Protein AF-A0A2E6HCN8-F1 (afdb_monomer)

Solvent-accessible surface area (backbone atoms only — not comparable to full-atom values): 7505 Å² total; per-residue (Å²): 112,71,67,58,52,53,51,49,56,50,68,77,36,74,89,70,66,50,71,72,53,51,47,52,52,40,51,53,49,19,54,51,25,47,76,70,69,40,49,71,64,15,49,54,38,34,52,53,40,41,73,78,36,82,77,46,38,67,46,34,39,54,49,13,53,51,28,49,75,67,70,37,51,70,60,12,52,53,27,24,56,56,13,40,74,34,84,96,31,18,52,60,25,25,44,52,46,16,51,58,26,47,79,66,74,34,36,84,68,13,51,60,31,38,50,51,24,35,72,75,55,74,44,72,71,55,52,54,48,45,56,52,49,53,52,54,43,52,68,70,73,109

Foldseek 3Di:
DQVVVLVVVCVVQVPPDDPVNVLVSLQSVLVVCVVVVVNVSSLVSLVVSCVVPVQPLVSLQVQLVSCLVVVVPVSNLVSLVSSLPRVVRNLVSLQSVLVSCVVVLNLVSNLVSLVVSCVVPNDPVSVVVSVVSVVSVVVVVD

Mean predicted aligned error: 5.8 Å

pLDDT: mean 90.79, std 11.92, range [49.31, 98.75]

Secondary structure (DSSP, 8-state):
-HHHHHHHHHHHTTTT--HHHHHHHHHHHHHHHHHTT-HHHHHHHHHHHHHH-TT-HHHHHHHHHHHHHTT-HHHHHHHHHHHHTSTTTHHHHHHHHHHHHHTTT-HHHHHHHHHHHHHHS--HHHHHHHHHHHHHHHHHH-

Structure (mmCIF, N/CA/C/O backbone):
data_AF-A0A2E6HCN8-F1
#
_entry.id   AF-A0A2E6HCN8-F1
#
loop_
_atom_site.group_PDB
_atom_site.id
_atom_site.type_symbol
_atom_site.label_atom_id
_atom_site.label_alt_id
_atom_site.label_comp_id
_atom_site.label_asym_id
_atom_site.label_entity_id
_atom_site.label_seq_id
_atom_site.pdbx_PDB_ins_code
_atom_site.Cartn_x
_atom_site.Cartn_y
_atom_site.Cartn_z
_atom_site.occupancy
_atom_site.B_iso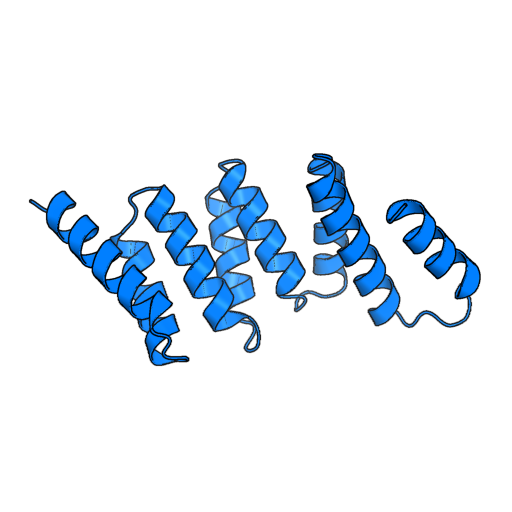_or_equiv
_atom_site.auth_seq_id
_atom_site.auth_comp_id
_atom_site.auth_asym_id
_atom_site.auth_atom_id
_atom_site.pdbx_PDB_model_num
ATOM 1 N N . TYR A 1 1 ? 20.544 -16.290 -10.112 1.00 49.31 1 TYR A N 1
ATOM 2 C CA . TYR A 1 1 ? 19.868 -16.929 -11.260 1.00 49.31 1 TYR A CA 1
ATOM 3 C C . TYR A 1 1 ? 18.815 -16.018 -11.901 1.00 49.31 1 TYR A C 1
ATOM 5 O O . TYR A 1 1 ? 18.936 -15.729 -13.080 1.00 49.31 1 TYR A O 1
ATOM 13 N N . ALA A 1 2 ? 17.850 -15.468 -11.146 1.00 60.59 2 ALA A N 1
ATOM 14 C CA . ALA A 1 2 ? 16.818 -14.572 -11.697 1.00 60.59 2 ALA A CA 1
ATOM 15 C C . ALA A 1 2 ? 17.355 -13.279 -12.359 1.00 60.59 2 ALA A C 1
ATOM 17 O O . ALA A 1 2 ? 16.838 -12.876 -13.395 1.00 60.59 2 ALA A O 1
ATOM 18 N N . SER A 1 3 ? 18.420 -12.662 -11.821 1.00 63.75 3 SER A N 1
ATOM 19 C CA . SER A 1 3 ? 19.043 -11.465 -12.426 1.00 63.75 3 SER A CA 1
ATOM 20 C C . SER A 1 3 ? 19.613 -11.748 -13.821 1.00 63.75 3 SER A C 1
ATOM 22 O O . SER A 1 3 ? 19.330 -11.013 -14.757 1.00 63.75 3 SER A O 1
ATOM 24 N N . ALA A 1 4 ? 20.330 -12.865 -13.972 1.00 61.34 4 ALA A N 1
ATOM 25 C CA . ALA A 1 4 ? 20.922 -13.277 -15.243 1.00 61.34 4 ALA A CA 1
ATOM 26 C C . ALA A 1 4 ? 19.853 -13.599 -16.302 1.00 61.34 4 ALA A C 1
ATOM 28 O O . ALA A 1 4 ? 20.035 -13.307 -17.480 1.00 61.34 4 ALA A O 1
ATOM 29 N N . LEU A 1 5 ? 18.706 -14.150 -15.889 1.00 62.34 5 LEU A N 1
ATOM 30 C CA . LEU A 1 5 ? 17.582 -14.401 -16.793 1.00 62.34 5 LEU A CA 1
ATOM 31 C C . LEU A 1 5 ? 16.955 -13.091 -17.297 1.00 62.34 5 LEU A C 1
ATOM 33 O O . LEU A 1 5 ? 16.626 -12.990 -18.475 1.00 62.34 5 LEU A O 1
ATOM 37 N N . LEU A 1 6 ? 16.826 -12.079 -16.433 1.00 65.94 6 LEU A N 1
ATOM 38 C CA . LEU A 1 6 ? 16.317 -10.759 -16.825 1.00 65.94 6 LEU A CA 1
ATOM 39 C C . LEU A 1 6 ? 17.270 -10.034 -17.781 1.00 65.94 6 LEU A C 1
ATOM 41 O O . LEU A 1 6 ? 16.813 -9.454 -18.765 1.00 65.94 6 LEU A O 1
ATOM 45 N N . GLU A 1 7 ? 18.579 -10.114 -17.541 1.00 67.38 7 GLU A N 1
ATOM 46 C CA . GLU A 1 7 ? 19.592 -9.600 -18.472 1.00 67.38 7 GLU A CA 1
ATOM 47 C C . GLU A 1 7 ? 19.524 -10.319 -19.819 1.00 67.38 7 GLU A C 1
ATOM 49 O O . GLU A 1 7 ? 19.479 -9.678 -20.865 1.00 67.38 7 GLU A O 1
ATOM 54 N N . THR A 1 8 ? 19.399 -11.645 -19.800 1.00 60.97 8 THR A N 1
ATOM 55 C CA . THR A 1 8 ? 19.283 -12.455 -21.019 1.00 60.97 8 THR A CA 1
ATOM 56 C C . THR A 1 8 ? 18.022 -12.095 -21.815 1.00 60.97 8 THR A C 1
ATOM 58 O O . THR A 1 8 ? 18.077 -11.949 -23.033 1.00 60.97 8 THR A O 1
ATOM 61 N N . ILE A 1 9 ? 16.886 -11.875 -21.143 1.00 68.88 9 ILE A N 1
ATOM 62 C CA . ILE A 1 9 ? 15.637 -11.430 -21.783 1.00 68.88 9 ILE A CA 1
ATOM 63 C C . ILE A 1 9 ? 15.812 -10.058 -22.447 1.00 68.88 9 ILE A C 1
ATOM 65 O O . ILE A 1 9 ? 15.312 -9.854 -23.556 1.00 68.88 9 ILE A O 1
ATOM 69 N N . ARG A 1 10 ? 16.526 -9.127 -21.803 1.00 67.06 10 ARG A N 1
ATOM 70 C CA . ARG A 1 10 ? 16.827 -7.810 -22.382 1.00 67.06 10 ARG A CA 1
ATOM 71 C C . ARG A 1 10 ? 17.719 -7.910 -23.606 1.00 67.06 10 ARG A C 1
ATOM 73 O O . ARG A 1 10 ? 17.410 -7.280 -24.613 1.00 67.06 10 ARG A O 1
ATOM 80 N N . GLU A 1 11 ? 18.789 -8.693 -23.526 1.00 64.81 11 GLU A N 1
ATOM 81 C CA . GLU A 1 11 ? 19.761 -8.835 -24.613 1.00 64.81 11 GLU A CA 1
ATOM 82 C C . GLU A 1 11 ? 19.153 -9.513 -25.848 1.00 64.81 11 GLU A C 1
ATOM 84 O O . GLU A 1 11 ? 19.347 -9.033 -26.963 1.00 64.81 11 GLU A O 1
ATOM 89 N N . ILE A 1 12 ? 18.339 -10.559 -25.670 1.00 63.47 12 ILE A N 1
ATOM 90 C CA . ILE A 1 12 ? 17.767 -11.330 -26.789 1.00 63.47 12 ILE A CA 1
ATOM 91 C C . ILE A 1 12 ? 16.709 -10.536 -27.580 1.00 63.47 12 ILE A C 1
ATOM 93 O O . ILE A 1 12 ? 16.510 -10.796 -28.764 1.00 63.47 12 ILE A O 1
ATOM 97 N N . ARG A 1 13 ? 16.025 -9.560 -26.967 1.00 65.06 13 ARG A N 1
ATOM 98 C CA . ARG A 1 13 ? 14.862 -8.873 -27.575 1.00 65.06 13 ARG A CA 1
ATOM 99 C C . ARG A 1 13 ? 15.027 -7.359 -27.753 1.00 65.06 13 ARG A C 1
ATOM 101 O O . ARG A 1 13 ? 14.028 -6.656 -27.919 1.00 65.06 13 ARG A O 1
ATOM 108 N N . LYS A 1 14 ? 16.262 -6.840 -27.769 1.00 57.97 14 LYS A N 1
ATOM 109 C CA . LYS A 1 14 ? 16.577 -5.401 -27.940 1.00 57.97 14 LYS A CA 1
ATOM 110 C C . LYS A 1 14 ? 15.864 -4.714 -29.126 1.00 57.97 14 LYS A C 1
ATOM 112 O O . LYS A 1 14 ? 15.674 -3.504 -29.068 1.00 57.97 14 LYS A O 1
ATOM 117 N N . GLY A 1 15 ? 15.430 -5.458 -30.152 1.00 56.75 15 GLY A N 1
ATOM 118 C CA . GLY A 1 15 ? 14.685 -4.944 -31.314 1.00 56.75 15 GLY A CA 1
ATOM 119 C C . GLY A 1 15 ? 13.150 -5.073 -31.281 1.00 56.75 15 GLY A C 1
ATOM 120 O O . GLY A 1 15 ? 12.496 -4.499 -32.144 1.00 56.75 15 GLY A O 1
ATOM 121 N N . GLU A 1 16 ? 12.556 -5.786 -30.313 1.00 59.66 16 GLU A N 1
ATOM 122 C CA . GLU A 1 16 ? 11.112 -6.131 -30.310 1.00 59.66 16 GLU A CA 1
ATOM 123 C C . GLU A 1 16 ? 10.353 -5.694 -29.043 1.00 59.66 16 GLU A C 1
ATOM 125 O O . GLU A 1 16 ? 9.134 -5.855 -28.947 1.00 59.66 16 GLU A O 1
ATOM 130 N N . PHE A 1 17 ? 11.050 -5.143 -28.047 1.00 62.50 17 PHE A N 1
ATOM 131 C CA . PHE A 1 17 ? 10.434 -4.733 -26.785 1.00 62.50 17 PHE A CA 1
ATOM 132 C C . PHE A 1 17 ? 9.541 -3.496 -26.972 1.00 62.50 17 PHE A C 1
ATOM 134 O O . PHE A 1 17 ? 10.028 -2.365 -27.063 1.00 62.50 17 PHE A O 1
ATOM 141 N N . LYS A 1 18 ? 8.216 -3.694 -26.959 1.00 74.06 18 LYS A N 1
ATOM 142 C CA . LYS A 1 18 ? 7.252 -2.593 -26.797 1.00 74.06 18 LYS A CA 1
ATOM 143 C C . LYS A 1 18 ? 7.486 -1.923 -25.440 1.00 74.06 18 LYS A C 1
ATOM 145 O O . LYS A 1 18 ? 7.897 -2.585 -24.490 1.00 74.06 18 LYS A O 1
ATOM 150 N N . GLU A 1 19 ? 7.171 -0.634 -25.312 1.00 76.38 19 GLU A N 1
ATOM 151 C CA . GLU A 1 19 ? 7.351 0.105 -24.045 1.00 76.38 19 GLU A CA 1
ATOM 152 C C . GLU A 1 19 ? 6.703 -0.606 -22.845 1.00 76.38 19 GLU A C 1
ATOM 154 O O . GLU A 1 19 ? 7.329 -0.764 -21.801 1.00 76.38 19 GLU A O 1
ATOM 159 N N . LYS A 1 20 ? 5.507 -1.182 -23.027 1.00 73.62 20 LYS A N 1
ATOM 160 C CA . LYS A 1 20 ? 4.840 -1.998 -21.995 1.00 73.62 20 LYS A CA 1
ATOM 161 C C . LYS A 1 20 ? 5.667 -3.196 -21.527 1.00 73.62 20 LYS A C 1
ATOM 163 O O . LYS A 1 20 ? 5.592 -3.579 -20.364 1.00 73.62 20 LYS A O 1
ATOM 168 N N . ASP A 1 21 ? 6.435 -3.813 -22.414 1.00 78.81 21 ASP A N 1
ATOM 169 C CA . ASP A 1 21 ?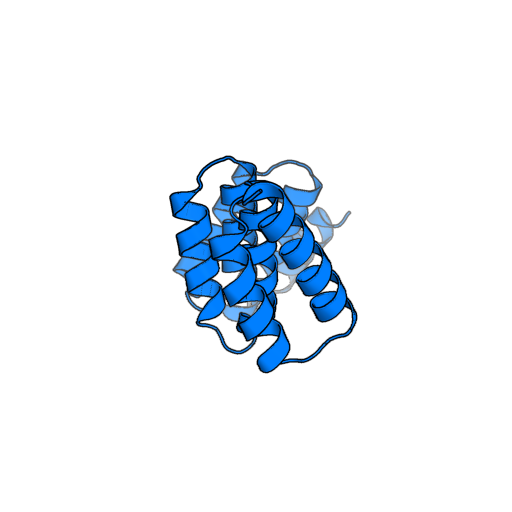 7.272 -4.948 -22.052 1.00 78.81 21 ASP A CA 1
ATOM 170 C C . ASP A 1 21 ? 8.532 -4.470 -21.308 1.00 78.81 21 ASP A C 1
ATOM 172 O O . ASP A 1 21 ? 8.954 -5.123 -20.354 1.00 78.81 21 ASP A O 1
ATOM 176 N N . LYS A 1 22 ? 9.076 -3.288 -21.641 1.00 82.31 22 LYS A N 1
ATOM 177 C CA . LYS A 1 22 ? 10.198 -2.686 -20.896 1.00 82.31 22 LYS A CA 1
ATOM 178 C C . LYS A 1 22 ? 9.804 -2.384 -19.449 1.00 82.31 22 LYS A C 1
ATOM 180 O O . LYS A 1 22 ? 10.558 -2.716 -18.535 1.00 82.31 22 LYS A O 1
ATOM 185 N N . LEU A 1 23 ? 8.600 -1.845 -19.239 1.00 85.62 23 LEU A N 1
ATOM 186 C CA . LEU A 1 23 ? 8.050 -1.589 -17.903 1.00 85.62 23 LEU A CA 1
ATOM 187 C C . LEU A 1 23 ? 7.883 -2.874 -17.083 1.00 85.62 23 LEU A C 1
ATOM 189 O O . LEU A 1 23 ? 8.260 -2.908 -15.915 1.00 85.62 23 LEU A O 1
ATOM 193 N N . LYS A 1 24 ? 7.419 -3.973 -17.693 1.00 83.44 24 LYS A N 1
ATOM 194 C CA . LYS A 1 24 ? 7.344 -5.276 -17.003 1.00 83.44 24 LYS A CA 1
ATOM 195 C C . LYS A 1 24 ? 8.715 -5.777 -16.558 1.00 83.44 24 LYS A C 1
ATOM 197 O O . LYS A 1 24 ? 8.836 -6.334 -15.471 1.00 83.44 24 LYS A O 1
ATOM 202 N N . VAL A 1 25 ? 9.754 -5.596 -17.377 1.00 86.38 25 VAL A N 1
ATOM 203 C CA . VAL A 1 25 ? 11.118 -5.976 -16.979 1.00 86.38 25 VAL A CA 1
ATOM 204 C C . VAL A 1 25 ? 11.587 -5.119 -15.805 1.00 86.38 25 VAL A C 1
ATOM 206 O O . VAL A 1 25 ? 12.090 -5.677 -14.834 1.00 86.38 25 VAL A O 1
ATOM 209 N N . LEU A 1 26 ? 11.371 -3.799 -15.850 1.00 87.50 26 LEU A N 1
ATOM 210 C CA . LEU A 1 26 ? 11.676 -2.903 -14.724 1.00 87.50 26 LEU A CA 1
ATOM 211 C C . LEU A 1 26 ? 10.942 -3.332 -13.443 1.00 87.50 26 LEU A C 1
ATOM 213 O O . LEU A 1 26 ? 11.526 -3.337 -12.361 1.00 87.50 26 LEU A O 1
ATOM 217 N N . GLN A 1 27 ? 9.690 -3.772 -13.560 1.00 86.88 27 GLN A N 1
ATOM 218 C CA . GLN A 1 27 ? 8.902 -4.242 -12.422 1.00 86.88 27 GLN A CA 1
ATOM 219 C C . GLN A 1 27 ? 9.463 -5.537 -11.819 1.00 86.88 27 GLN A C 1
ATOM 221 O O . GLN A 1 27 ? 9.527 -5.690 -10.596 1.00 86.88 27 GLN A O 1
ATOM 226 N N . LEU A 1 28 ? 9.895 -6.477 -12.663 1.00 87.38 28 LEU A N 1
ATOM 227 C CA . LEU A 1 28 ? 10.544 -7.710 -12.210 1.00 87.38 28 LEU A CA 1
ATOM 228 C C . LEU A 1 28 ? 11.880 -7.425 -11.521 1.00 87.38 28 LEU A C 1
ATOM 230 O O . LEU A 1 28 ? 12.191 -8.055 -10.510 1.00 87.38 28 LEU A O 1
ATOM 234 N N . GLU A 1 29 ? 12.649 -6.463 -12.023 1.00 89.25 29 GLU A N 1
ATOM 235 C CA . GLU A 1 29 ? 13.872 -6.023 -11.357 1.00 89.25 29 GLU A CA 1
ATOM 236 C C . GLU A 1 29 ? 13.602 -5.393 -10.000 1.00 89.25 29 GLU A C 1
ATOM 238 O O . GLU A 1 29 ? 14.274 -5.753 -9.039 1.00 89.25 29 GLU A O 1
ATOM 243 N N . ALA A 1 30 ? 12.616 -4.500 -9.895 1.00 90.00 30 ALA A N 1
ATOM 244 C CA . ALA A 1 30 ? 12.259 -3.885 -8.623 1.00 90.00 30 ALA A CA 1
ATOM 245 C C . ALA A 1 30 ? 11.915 -4.944 -7.565 1.00 90.00 30 ALA A C 1
ATOM 247 O O . ALA A 1 30 ? 12.423 -4.910 -6.445 1.00 90.00 30 ALA A O 1
ATOM 248 N N . ARG A 1 31 ? 11.115 -5.949 -7.939 1.00 87.31 31 ARG A N 1
ATOM 249 C CA . ARG A 1 31 ? 10.779 -7.081 -7.059 1.00 87.31 31 ARG A CA 1
ATOM 250 C C . ARG A 1 31 ? 12.008 -7.893 -6.659 1.00 87.31 31 ARG A C 1
ATOM 252 O O . ARG A 1 31 ? 12.118 -8.314 -5.510 1.00 87.31 31 ARG A O 1
ATOM 259 N N . LEU A 1 32 ? 12.934 -8.107 -7.588 1.00 91.00 32 LEU A N 1
ATOM 260 C CA . LEU A 1 32 ? 14.176 -8.820 -7.312 1.00 91.00 32 LEU A CA 1
ATOM 261 C C . LEU A 1 32 ? 15.092 -8.036 -6.368 1.00 91.00 32 LEU A C 1
ATOM 263 O O . LEU A 1 32 ? 15.698 -8.634 -5.485 1.00 91.00 32 LEU A O 1
ATOM 267 N N . LEU A 1 33 ? 15.179 -6.718 -6.541 1.00 91.06 33 LEU A N 1
ATOM 268 C CA . LEU A 1 33 ? 15.935 -5.827 -5.664 1.00 91.06 33 LEU A CA 1
ATOM 269 C C . LEU A 1 33 ? 15.343 -5.838 -4.250 1.00 91.06 33 LEU A C 1
ATOM 271 O O . LEU A 1 33 ? 16.087 -6.036 -3.293 1.00 91.06 33 LEU A O 1
ATOM 275 N N . PHE A 1 34 ? 14.013 -5.781 -4.107 1.00 89.62 34 PHE A N 1
ATOM 276 C CA . PHE A 1 34 ? 13.365 -5.978 -2.805 1.00 89.62 34 PHE A CA 1
ATOM 277 C C . PHE A 1 34 ? 13.695 -7.336 -2.181 1.00 89.62 34 PHE A C 1
ATOM 279 O O . PHE A 1 34 ? 14.039 -7.395 -1.005 1.00 89.62 34 PHE A O 1
ATOM 286 N N . ALA A 1 35 ? 13.654 -8.421 -2.959 1.00 89.62 35 ALA A N 1
ATOM 287 C CA . ALA A 1 35 ? 13.992 -9.757 -2.463 1.00 89.62 35 ALA A CA 1
ATOM 288 C C . ALA A 1 35 ? 15.458 -9.885 -2.004 1.00 89.62 35 ALA A C 1
ATOM 290 O O . ALA A 1 35 ? 15.774 -10.757 -1.198 1.00 89.62 35 ALA A O 1
ATOM 291 N N . LYS A 1 36 ? 16.350 -9.022 -2.504 1.00 91.69 36 LYS A N 1
ATOM 292 C CA . LYS A 1 36 ? 17.759 -8.935 -2.094 1.00 91.69 36 LYS A CA 1
ATOM 293 C C . LYS A 1 36 ? 18.011 -7.947 -0.948 1.00 91.69 36 LYS A C 1
ATOM 295 O O . LYS A 1 36 ? 19.146 -7.842 -0.498 1.00 91.69 36 LYS A O 1
ATOM 300 N N . GLY A 1 37 ? 16.992 -7.217 -0.491 1.00 91.31 37 GLY A N 1
ATOM 301 C CA . GLY A 1 37 ? 17.144 -6.132 0.485 1.00 91.31 37 GLY A CA 1
ATOM 302 C C . GLY A 1 37 ? 17.708 -4.831 -0.104 1.00 91.31 37 GLY A C 1
ATOM 303 O O . GLY A 1 37 ? 17.989 -3.891 0.633 1.00 91.31 37 GLY A O 1
ATOM 304 N N . GLU A 1 38 ? 17.846 -4.737 -1.428 1.00 94.56 38 GLU A N 1
ATOM 305 C CA . GLU A 1 38 ? 18.326 -3.547 -2.141 1.00 94.56 38 GLU A CA 1
ATOM 306 C C . GLU A 1 38 ? 17.176 -2.543 -2.358 1.00 94.56 38 GLU A C 1
ATOM 308 O O . GLU A 1 38 ? 16.812 -2.198 -3.486 1.00 94.56 38 GLU A O 1
ATOM 313 N N . GLU A 1 39 ? 16.559 -2.083 -1.265 1.00 92.06 39 GLU A N 1
ATOM 314 C CA . GLU A 1 39 ? 15.304 -1.318 -1.319 1.00 92.06 39 GLU A CA 1
ATOM 315 C C . GLU A 1 39 ? 15.428 0.012 -2.077 1.00 92.06 39 GLU A C 1
ATOM 317 O O . GLU A 1 39 ? 14.516 0.386 -2.809 1.00 92.06 39 GLU A O 1
ATOM 322 N N . VAL A 1 40 ? 16.561 0.713 -1.959 1.00 93.06 40 VAL A N 1
ATOM 323 C CA . VAL A 1 40 ? 16.789 1.993 -2.657 1.00 93.06 40 VAL A CA 1
ATOM 324 C C . VAL A 1 40 ? 16.738 1.804 -4.174 1.00 93.06 40 VAL A C 1
ATOM 326 O O . VAL A 1 40 ? 16.068 2.562 -4.877 1.00 93.06 40 VAL A O 1
ATOM 329 N N . GLY A 1 41 ? 17.403 0.759 -4.677 1.00 93.56 41 GLY A N 1
ATOM 330 C CA . GLY A 1 41 ? 17.378 0.419 -6.096 1.00 93.56 41 GLY A CA 1
ATOM 331 C C . GLY A 1 41 ? 15.980 0.005 -6.547 1.00 93.56 41 GLY A C 1
ATOM 332 O O . GLY A 1 41 ? 15.523 0.442 -7.601 1.00 93.56 41 GLY A O 1
ATOM 333 N N . ALA A 1 42 ? 15.279 -0.795 -5.738 1.00 94.25 42 ALA A N 1
ATOM 334 C CA . ALA A 1 42 ? 13.917 -1.227 -6.038 1.00 94.25 42 ALA A CA 1
ATOM 335 C C . ALA A 1 42 ? 12.967 -0.036 -6.208 1.00 94.25 42 ALA A C 1
ATOM 337 O O . ALA A 1 42 ? 12.247 0.054 -7.202 1.00 94.25 42 ALA A O 1
ATOM 338 N N . VAL A 1 43 ? 13.007 0.902 -5.263 1.00 95.94 43 VAL A N 1
ATOM 339 C CA . VAL A 1 43 ? 12.149 2.090 -5.247 1.00 95.94 43 VAL A CA 1
ATOM 340 C C . VAL A 1 43 ? 12.442 2.996 -6.429 1.00 95.94 43 VAL A C 1
ATOM 342 O O . VAL A 1 43 ? 11.501 3.421 -7.087 1.00 95.94 43 VAL A O 1
ATOM 345 N N . SER A 1 44 ? 13.717 3.210 -6.764 1.00 95.94 44 SER A N 1
ATOM 346 C CA . SER A 1 44 ? 14.093 3.992 -7.946 1.00 95.94 44 SER A CA 1
ATOM 347 C C . SER A 1 44 ? 13.498 3.411 -9.237 1.00 95.94 44 SER A C 1
ATOM 349 O O . SER A 1 44 ? 12.966 4.160 -10.054 1.00 95.94 44 SER A O 1
ATOM 351 N N . ARG A 1 45 ? 13.501 2.079 -9.403 1.00 94.19 45 ARG A N 1
ATOM 352 C CA . ARG A 1 45 ? 12.873 1.429 -10.570 1.00 94.19 45 ARG A CA 1
ATOM 353 C C . ARG A 1 45 ? 11.354 1.569 -10.572 1.00 94.19 45 ARG A C 1
ATOM 355 O O . ARG A 1 45 ? 10.772 1.764 -11.632 1.00 94.19 45 ARG A O 1
ATOM 362 N N . LEU A 1 46 ? 10.705 1.480 -9.412 1.00 95.88 46 LEU A N 1
ATOM 363 C CA . LEU A 1 46 ? 9.257 1.682 -9.319 1.00 95.88 46 LEU A CA 1
ATOM 364 C C . LEU A 1 46 ? 8.851 3.134 -9.586 1.00 95.88 46 LEU A C 1
ATOM 366 O O . LEU A 1 46 ? 7.834 3.360 -10.235 1.00 95.88 46 LEU A O 1
ATOM 370 N N . GLU A 1 47 ? 9.628 4.109 -9.115 1.00 95.81 47 GLU A N 1
ATOM 371 C CA . GLU A 1 47 ? 9.398 5.530 -9.397 1.00 95.81 47 GLU A CA 1
ATOM 372 C C . GLU A 1 47 ? 9.488 5.804 -10.908 1.00 95.81 47 GLU A C 1
ATOM 374 O O . GLU A 1 47 ? 8.587 6.441 -11.453 1.00 95.81 47 GLU A O 1
ATOM 379 N N . GLU A 1 48 ? 10.477 5.227 -11.602 1.00 95.81 48 GLU A N 1
ATOM 380 C CA . GLU A 1 48 ? 10.589 5.310 -13.067 1.00 95.81 48 GLU A CA 1
ATOM 381 C C . GLU A 1 48 ? 9.372 4.693 -13.782 1.00 95.81 48 GLU A C 1
ATOM 383 O O . GLU A 1 48 ? 8.868 5.249 -14.761 1.00 95.81 48 GLU A O 1
ATOM 388 N N . ILE A 1 49 ? 8.870 3.550 -13.297 1.00 94.25 49 ILE A N 1
ATOM 389 C CA . ILE A 1 49 ? 7.667 2.926 -13.866 1.00 94.25 49 ILE A CA 1
ATOM 390 C C . ILE A 1 49 ? 6.463 3.847 -13.700 1.00 94.25 49 ILE A C 1
ATOM 392 O O . ILE A 1 49 ? 5.749 4.064 -14.670 1.00 94.25 49 ILE A O 1
ATOM 396 N N . VAL A 1 50 ? 6.246 4.406 -12.508 1.00 95.19 50 VAL A N 1
ATOM 397 C CA . VAL A 1 50 ? 5.085 5.267 -12.230 1.00 95.19 50 VAL A CA 1
ATOM 398 C C . VAL A 1 50 ? 5.160 6.601 -12.977 1.00 95.19 50 VAL A C 1
ATOM 400 O O . VAL A 1 50 ? 4.120 7.178 -13.293 1.00 95.19 50 VAL A O 1
ATOM 403 N N . GLU A 1 51 ? 6.360 7.094 -13.285 1.00 94.94 51 GLU A N 1
ATOM 404 C CA . GLU A 1 51 ? 6.546 8.261 -14.154 1.00 94.94 51 GLU A CA 1
ATOM 405 C C . GLU A 1 51 ? 6.120 7.964 -15.602 1.00 94.94 51 GLU A C 1
ATOM 407 O O . GLU A 1 51 ? 5.452 8.780 -16.237 1.00 94.94 51 GLU A O 1
ATOM 412 N N . LYS A 1 52 ? 6.463 6.777 -16.116 1.00 93.88 52 LYS A N 1
ATOM 413 C CA . LYS A 1 52 ? 6.150 6.354 -17.493 1.00 93.88 52 LYS A CA 1
ATOM 414 C C . LYS A 1 52 ? 4.724 5.821 -17.661 1.00 93.88 52 LYS A C 1
ATOM 416 O O . LYS A 1 52 ? 4.136 5.984 -18.728 1.00 93.88 52 LYS A O 1
ATOM 421 N N . ASP A 1 53 ? 4.184 5.172 -16.636 1.00 93.00 53 ASP A N 1
ATOM 422 C CA . ASP A 1 53 ? 2.827 4.633 -16.574 1.00 93.00 53 ASP A CA 1
ATOM 423 C C . ASP A 1 53 ? 2.175 4.995 -15.227 1.00 93.00 53 ASP A C 1
ATOM 425 O O . ASP A 1 53 ? 2.231 4.229 -14.257 1.00 93.00 53 ASP A O 1
ATOM 429 N N . PRO A 1 54 ? 1.514 6.167 -15.153 1.00 93.56 54 PRO A N 1
ATOM 430 C CA . PRO A 1 54 ? 0.853 6.634 -13.936 1.00 93.56 54 PRO A CA 1
ATOM 431 C C . PRO A 1 54 ? -0.309 5.759 -13.452 1.00 93.56 54 PRO A C 1
ATOM 433 O O . PRO A 1 54 ? -0.846 6.041 -12.378 1.00 93.56 54 PRO A O 1
ATOM 436 N N . LEU A 1 55 ? -0.718 4.748 -14.231 1.00 93.44 55 LEU A N 1
ATOM 437 C CA . LEU A 1 55 ? -1.791 3.805 -13.914 1.00 93.44 55 LEU A CA 1
ATOM 438 C C . LEU A 1 55 ? -1.267 2.395 -13.596 1.00 93.44 55 LEU A C 1
ATOM 440 O O . LEU A 1 55 ? -2.076 1.476 -13.420 1.00 93.44 55 LEU A O 1
ATOM 444 N N . ASP A 1 56 ? 0.051 2.200 -13.465 1.00 93.88 56 ASP A N 1
ATOM 445 C CA . ASP A 1 56 ? 0.611 0.933 -12.988 1.00 93.88 56 ASP A CA 1
ATOM 446 C C . ASP A 1 56 ? 0.337 0.758 -11.482 1.00 93.88 56 ASP A C 1
ATOM 448 O O . ASP A 1 56 ? 1.157 1.055 -10.609 1.00 93.88 56 ASP A O 1
ATOM 452 N N . GLY A 1 57 ? -0.871 0.285 -11.166 1.00 94.31 57 GLY A N 1
ATOM 453 C CA . GLY A 1 57 ? -1.356 0.149 -9.790 1.00 94.31 57 GLY A CA 1
ATOM 454 C C . GLY A 1 57 ? -0.537 -0.817 -8.935 1.00 94.31 57 GLY A C 1
ATOM 455 O O . GLY A 1 57 ? -0.522 -0.704 -7.711 1.00 94.31 57 GLY A O 1
ATOM 456 N N . GLU A 1 58 ? 0.194 -1.738 -9.561 1.00 93.00 58 GLU A N 1
ATOM 457 C CA . GLU A 1 58 ? 1.114 -2.629 -8.863 1.00 93.00 58 GLU A CA 1
ATOM 458 C C . GLU A 1 58 ? 2.324 -1.864 -8.316 1.00 93.00 58 GLU A C 1
ATOM 460 O O . GLU A 1 58 ? 2.606 -1.966 -7.122 1.00 93.00 58 GLU A O 1
ATOM 465 N N . SER A 1 59 ? 3.007 -1.067 -9.143 1.00 95.56 59 SER A N 1
ATOM 466 C CA . SER A 1 59 ? 4.161 -0.268 -8.709 1.00 95.56 59 SER A CA 1
ATOM 467 C C . SER A 1 59 ? 3.752 0.823 -7.729 1.00 95.56 59 SER A C 1
ATOM 469 O O . SER A 1 59 ? 4.451 1.047 -6.742 1.00 95.56 59 SER A O 1
ATOM 471 N N . ILE A 1 60 ? 2.588 1.447 -7.936 1.00 98.00 60 ILE A N 1
ATOM 472 C CA . ILE A 1 60 ? 2.030 2.427 -6.995 1.00 98.00 60 ILE A CA 1
ATOM 473 C C . ILE A 1 60 ? 1.804 1.791 -5.619 1.00 98.00 60 ILE A C 1
ATOM 475 O O . ILE A 1 60 ? 2.195 2.378 -4.611 1.00 98.00 60 ILE A O 1
ATOM 479 N N . LEU A 1 61 ? 1.220 0.589 -5.558 1.00 97.00 61 LEU A N 1
ATOM 480 C CA . LEU A 1 61 ? 0.973 -0.077 -4.280 1.00 97.00 61 LEU A CA 1
ATOM 481 C C . LEU A 1 61 ? 2.274 -0.515 -3.594 1.00 97.00 61 LEU A C 1
ATOM 483 O O . LEU A 1 61 ? 2.422 -0.323 -2.392 1.00 97.00 61 LEU A O 1
ATOM 487 N N . LEU A 1 62 ? 3.247 -1.027 -4.355 1.00 95.31 62 LEU A N 1
ATOM 488 C CA . LEU A 1 62 ? 4.564 -1.380 -3.815 1.00 95.31 62 LEU A CA 1
ATOM 489 C C . LEU A 1 62 ? 5.300 -0.157 -3.240 1.00 95.31 62 LEU A C 1
ATOM 491 O O . LEU A 1 62 ? 5.956 -0.267 -2.202 1.00 95.31 62 LEU A O 1
ATOM 495 N N . LEU A 1 63 ? 5.170 1.010 -3.880 1.00 97.75 63 LEU A N 1
ATOM 496 C CA . LEU A 1 63 ? 5.686 2.275 -3.351 1.00 97.75 63 LEU A CA 1
ATOM 497 C C . LEU A 1 63 ? 4.952 2.698 -2.074 1.00 97.75 63 LEU A C 1
ATOM 499 O O . LEU A 1 63 ? 5.609 3.111 -1.117 1.00 97.75 63 LEU A O 1
ATOM 503 N N . ALA A 1 64 ? 3.623 2.556 -2.022 1.00 98.12 64 ALA A N 1
ATOM 504 C CA . ALA A 1 64 ? 2.834 2.835 -0.820 1.00 98.12 64 ALA A CA 1
ATOM 505 C C . ALA A 1 64 ? 3.303 1.984 0.372 1.00 98.12 64 ALA A C 1
ATOM 507 O O . ALA A 1 64 ? 3.604 2.521 1.443 1.00 98.12 64 ALA A O 1
ATOM 508 N N . ASP A 1 65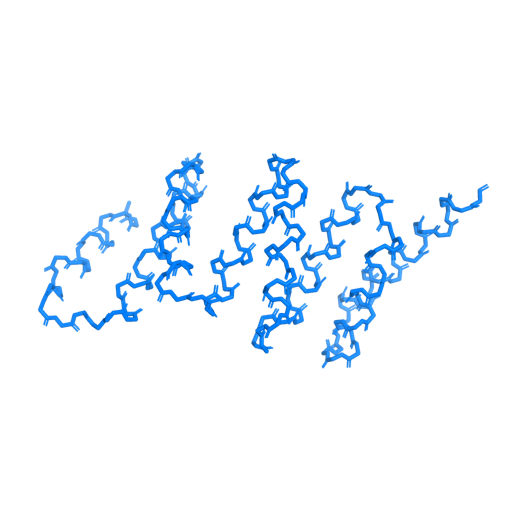 ? 3.451 0.674 0.160 1.00 96.19 65 ASP A N 1
ATOM 509 C CA . ASP A 1 65 ? 3.935 -0.268 1.168 1.00 96.19 65 ASP A CA 1
ATOM 510 C C . ASP A 1 65 ? 5.357 0.096 1.628 1.00 96.19 65 ASP A C 1
ATOM 512 O O . ASP A 1 65 ? 5.640 0.117 2.829 1.00 96.19 65 ASP A O 1
ATOM 516 N N . TYR A 1 66 ? 6.257 0.417 0.689 1.00 96.00 66 TYR A N 1
ATOM 517 C CA . TYR A 1 66 ? 7.631 0.826 0.996 1.00 96.00 66 TYR A CA 1
ATOM 518 C C . TYR A 1 66 ? 7.672 2.091 1.858 1.00 96.00 66 TYR A C 1
ATOM 520 O O . TYR A 1 66 ? 8.318 2.100 2.911 1.00 96.00 66 TYR A O 1
ATOM 528 N N . TYR A 1 67 ? 6.968 3.151 1.454 1.00 97.56 67 TYR A N 1
ATOM 529 C CA . TYR A 1 67 ? 6.917 4.389 2.229 1.00 97.56 67 TYR A CA 1
ATOM 530 C C . TYR A 1 67 ? 6.268 4.172 3.593 1.00 97.56 67 TYR A C 1
ATOM 532 O O . TYR A 1 67 ? 6.716 4.757 4.578 1.00 97.56 67 TYR A O 1
ATOM 540 N N . GLY A 1 68 ? 5.279 3.281 3.676 1.00 97.19 68 GLY A N 1
ATOM 541 C CA . GLY A 1 68 ? 4.647 2.916 4.933 1.00 97.19 68 GLY A CA 1
ATOM 542 C C . GLY A 1 68 ? 5.584 2.179 5.888 1.00 97.19 68 GLY A C 1
ATOM 543 O O . GLY A 1 68 ? 5.557 2.455 7.086 1.00 97.19 68 GLY A O 1
ATOM 544 N N . ARG A 1 69 ? 6.445 1.285 5.395 1.00 94.44 69 ARG A N 1
ATOM 545 C CA . ARG A 1 69 ? 7.475 0.630 6.225 1.00 94.44 69 ARG A CA 1
ATOM 546 C C . ARG A 1 69 ? 8.575 1.593 6.672 1.00 94.44 69 ARG A C 1
ATOM 548 O O . ARG A 1 69 ? 9.101 1.437 7.763 1.00 94.44 69 ARG A O 1
ATOM 555 N N . ASN A 1 70 ? 8.877 2.603 5.859 1.00 95.44 70 ASN A N 1
ATOM 556 C CA . ASN A 1 70 ? 9.925 3.596 6.115 1.00 95.44 70 ASN A CA 1
ATOM 557 C C . ASN A 1 70 ? 9.403 4.863 6.818 1.00 95.44 70 ASN A C 1
ATOM 559 O O . ASN A 1 70 ? 9.983 5.935 6.670 1.00 95.44 70 ASN A O 1
ATOM 563 N N . GLU A 1 71 ? 8.272 4.758 7.521 1.00 95.50 71 GLU A N 1
ATOM 564 C CA . GLU A 1 71 ? 7.647 5.837 8.307 1.00 95.50 71 GLU A CA 1
ATOM 565 C C . GLU A 1 71 ? 7.289 7.122 7.532 1.00 95.50 71 GLU A C 1
ATOM 567 O O . GLU A 1 71 ? 6.844 8.109 8.119 1.00 95.50 71 GLU A O 1
ATOM 572 N N . LYS A 1 72 ? 7.350 7.101 6.194 1.00 97.50 72 LYS A N 1
ATOM 573 C CA . LYS A 1 72 ? 6.935 8.204 5.313 1.00 97.50 72 LYS A CA 1
ATOM 574 C C . LYS A 1 72 ? 5.416 8.193 5.140 1.00 97.50 72 LYS A C 1
ATOM 576 O O . LYS A 1 72 ? 4.897 7.944 4.054 1.00 97.50 72 LYS A O 1
ATOM 581 N N . THR A 1 73 ? 4.713 8.438 6.242 1.00 96.75 73 THR A N 1
ATOM 582 C CA . THR A 1 73 ? 3.260 8.256 6.395 1.00 96.75 73 THR A CA 1
ATOM 583 C C . THR A 1 73 ? 2.447 9.018 5.350 1.00 96.75 73 THR A C 1
ATOM 585 O O . THR A 1 73 ? 1.620 8.411 4.679 1.00 96.75 73 THR A O 1
ATOM 588 N N . GLU A 1 74 ? 2.722 10.305 5.141 1.00 97.31 74 GLU A N 1
ATOM 589 C CA . GLU A 1 74 ? 2.001 11.127 4.154 1.00 97.31 74 GLU A CA 1
ATOM 590 C C . GLU A 1 74 ? 2.181 10.600 2.727 1.00 97.31 74 GLU A C 1
ATOM 592 O O . GLU A 1 74 ? 1.225 10.489 1.960 1.00 97.31 74 GLU A O 1
ATOM 597 N N . LYS A 1 75 ? 3.413 10.205 2.383 1.00 97.44 75 LYS A N 1
ATOM 598 C CA . LYS A 1 75 ? 3.718 9.643 1.066 1.00 97.44 75 LYS A CA 1
ATOM 599 C C . LYS A 1 75 ? 3.037 8.285 0.889 1.00 97.44 75 LYS A C 1
ATOM 601 O O . LYS A 1 75 ? 2.500 8.016 -0.177 1.00 97.44 75 LYS A O 1
ATOM 606 N N . ALA A 1 76 ? 3.004 7.450 1.925 1.00 98.38 76 ALA A N 1
ATOM 607 C CA . ALA A 1 76 ? 2.291 6.178 1.886 1.00 98.38 76 ALA A CA 1
ATOM 608 C C . ALA A 1 76 ? 0.786 6.376 1.638 1.00 98.38 76 ALA A C 1
ATOM 610 O O . AL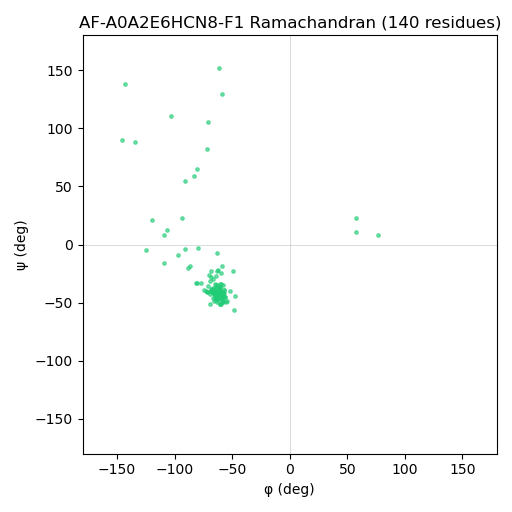A A 1 76 ? 0.255 5.783 0.702 1.00 98.38 76 ALA A O 1
ATOM 611 N N . GLU A 1 77 ? 0.125 7.249 2.413 1.00 98.19 77 GLU A N 1
ATOM 612 C CA . GLU A 1 77 ? -1.309 7.554 2.254 1.00 98.19 77 GLU A CA 1
ATOM 613 C C . GLU A 1 77 ? -1.620 8.043 0.829 1.00 98.19 77 GLU A C 1
ATOM 615 O O . GLU A 1 77 ? -2.544 7.533 0.193 1.00 98.19 77 GLU A O 1
ATOM 620 N N . LEU A 1 78 ? -0.801 8.949 0.279 1.00 98.12 78 LEU A N 1
ATOM 621 C CA . LEU A 1 78 ? -0.963 9.441 -1.092 1.00 98.12 78 LEU A CA 1
ATOM 622 C C . LEU A 1 78 ? -0.902 8.309 -2.129 1.00 98.12 78 LEU A C 1
ATOM 624 O O . LEU A 1 78 ? -1.725 8.252 -3.044 1.00 98.12 78 LEU A O 1
ATOM 628 N N . PHE A 1 79 ? 0.079 7.412 -2.022 1.00 98.38 79 PHE A N 1
ATOM 629 C CA . PHE A 1 79 ? 0.228 6.319 -2.985 1.00 98.38 79 PHE A CA 1
ATOM 630 C C . PHE A 1 79 ? -0.870 5.260 -2.832 1.00 98.38 79 PHE A C 1
ATOM 632 O O . PHE A 1 79 ? -1.362 4.768 -3.849 1.00 98.38 79 PHE A O 1
ATOM 639 N N . TYR A 1 80 ? -1.329 4.962 -1.613 1.00 98.69 80 TYR A N 1
ATOM 640 C CA . TYR A 1 80 ? -2.504 4.108 -1.426 1.00 98.69 80 TYR A CA 1
ATOM 641 C C . TYR A 1 80 ? -3.734 4.704 -2.106 1.00 98.69 80 TYR A C 1
ATOM 643 O O . TYR A 1 80 ? -4.343 4.035 -2.936 1.00 98.69 80 TYR A O 1
ATOM 651 N N . GLN A 1 81 ? -4.041 5.976 -1.844 1.00 98.38 81 GLN A N 1
ATOM 652 C CA . GLN A 1 81 ? -5.177 6.668 -2.460 1.00 98.38 81 GLN A CA 1
ATOM 653 C C . GLN A 1 81 ? -5.098 6.663 -3.989 1.00 98.38 81 GLN A C 1
ATOM 655 O O . GLN A 1 81 ? -6.107 6.450 -4.655 1.00 98.38 81 GLN A O 1
ATOM 660 N N . ARG A 1 82 ? -3.902 6.835 -4.569 1.00 98.25 82 ARG A N 1
ATOM 661 C CA . ARG A 1 82 ? -3.709 6.708 -6.023 1.00 98.25 82 ARG A CA 1
ATOM 662 C C . ARG A 1 82 ? -4.045 5.306 -6.528 1.00 98.25 82 ARG A C 1
ATOM 664 O O . ARG A 1 82 ? -4.736 5.186 -7.535 1.00 98.25 82 ARG A O 1
ATOM 671 N N . ALA A 1 83 ? -3.587 4.258 -5.844 1.00 98.19 83 ALA A N 1
ATOM 672 C CA . ALA A 1 83 ? -3.897 2.878 -6.223 1.00 98.19 83 ALA A CA 1
ATOM 673 C C . ALA A 1 83 ? -5.390 2.545 -6.052 1.00 98.19 83 ALA A C 1
ATOM 675 O O . ALA A 1 83 ? -5.927 1.738 -6.811 1.00 98.19 83 ALA A O 1
ATOM 676 N N . GLU A 1 84 ? -6.072 3.184 -5.099 1.00 98.31 84 GLU A N 1
ATOM 677 C CA . GLU A 1 84 ? -7.520 3.055 -4.905 1.00 98.31 84 GLU A CA 1
ATOM 678 C C . GLU A 1 84 ? -8.333 3.579 -6.096 1.00 98.31 84 GLU A C 1
ATOM 680 O O . GLU A 1 84 ? -9.424 3.077 -6.338 1.00 98.31 84 GLU A O 1
ATOM 685 N N . GLN A 1 85 ? -7.804 4.535 -6.869 1.00 97.56 85 GLN A N 1
ATOM 686 C CA . GLN A 1 85 ? -8.477 5.070 -8.063 1.00 97.56 85 GLN A CA 1
ATOM 687 C C . GLN A 1 85 ? -8.342 4.175 -9.306 1.00 97.56 85 GLN A C 1
ATOM 689 O O . GLN A 1 85 ? -8.880 4.503 -10.362 1.00 97.56 85 GLN A O 1
ATOM 694 N N . ILE A 1 86 ? -7.605 3.065 -9.224 1.00 97.19 86 ILE A N 1
ATOM 695 C CA . ILE A 1 86 ? -7.379 2.168 -10.360 1.00 97.19 86 ILE A CA 1
ATOM 696 C C . ILE A 1 86 ? -8.270 0.940 -10.180 1.00 97.19 86 ILE A C 1
ATOM 698 O O . ILE A 1 86 ? -7.996 0.112 -9.317 1.00 97.19 86 ILE A O 1
ATOM 702 N N . ASP A 1 87 ? -9.296 0.777 -11.021 1.00 94.06 87 ASP A N 1
ATOM 703 C CA . ASP A 1 87 ? -10.359 -0.237 -10.862 1.00 94.06 87 ASP A CA 1
ATOM 704 C C . ASP A 1 87 ? -9.851 -1.655 -10.545 1.00 94.06 87 ASP A C 1
ATOM 706 O O . ASP A 1 87 ? -10.374 -2.344 -9.665 1.00 94.06 87 ASP A O 1
ATOM 710 N N . LEU A 1 88 ? -8.805 -2.104 -11.250 1.00 94.50 88 LEU A N 1
ATOM 711 C CA . LEU A 1 88 ? -8.221 -3.438 -11.058 1.00 94.50 88 LEU A CA 1
ATOM 712 C C . LEU A 1 88 ? -7.513 -3.603 -9.704 1.00 94.50 88 LEU A C 1
ATOM 714 O O . LEU A 1 88 ? -7.361 -4.729 -9.222 1.00 94.50 88 LEU A O 1
ATOM 718 N N . PHE A 1 89 ? -7.087 -2.500 -9.095 1.00 96.25 89 PHE A N 1
ATOM 719 C CA . PHE A 1 89 ? -6.322 -2.458 -7.854 1.00 96.25 89 PHE A CA 1
ATOM 720 C C . PHE A 1 89 ? -7.117 -1.918 -6.670 1.00 96.25 89 PHE A C 1
ATOM 722 O O . PHE A 1 89 ? -6.712 -2.195 -5.545 1.00 96.25 89 PHE A O 1
ATOM 729 N N . GLU A 1 90 ? -8.256 -1.256 -6.883 1.00 97.62 90 GLU A N 1
ATOM 730 C CA . GLU A 1 90 ? -9.004 -0.542 -5.845 1.00 97.62 90 GLU A CA 1
ATOM 731 C C . GLU A 1 90 ? -9.209 -1.373 -4.579 1.00 97.62 90 GLU A C 1
ATOM 733 O O . GLU A 1 90 ? -8.801 -0.980 -3.490 1.00 97.62 90 GLU A O 1
ATOM 738 N N . VAL A 1 91 ? -9.807 -2.560 -4.718 1.00 98.00 91 VAL A N 1
ATOM 739 C CA . VAL A 1 91 ? -10.108 -3.429 -3.569 1.00 98.00 91 VAL A CA 1
ATOM 740 C C . VAL A 1 91 ? -8.827 -3.829 -2.839 1.00 98.00 91 VAL A C 1
ATOM 742 O O . VAL A 1 91 ? -8.796 -3.864 -1.612 1.00 98.00 91 VAL A O 1
ATOM 745 N N . ARG A 1 92 ? -7.759 -4.140 -3.582 1.00 97.69 92 ARG A N 1
ATOM 746 C CA . ARG A 1 92 ? -6.478 -4.541 -2.990 1.00 97.69 92 ARG A CA 1
ATOM 747 C C . ARG A 1 92 ? -5.816 -3.360 -2.281 1.00 97.69 92 ARG A C 1
ATOM 749 O O . ARG A 1 92 ? -5.333 -3.536 -1.170 1.00 97.69 92 ARG A O 1
ATOM 756 N N . ALA A 1 93 ? -5.843 -2.181 -2.896 1.00 98.44 93 ALA A N 1
ATOM 757 C CA . ALA A 1 93 ? -5.295 -0.953 -2.346 1.00 98.44 93 ALA A CA 1
ATOM 758 C C . ALA A 1 93 ? -6.009 -0.548 -1.053 1.00 98.44 93 ALA A C 1
ATOM 760 O O . ALA A 1 93 ? -5.332 -0.337 -0.054 1.00 98.44 93 ALA A O 1
ATOM 761 N N . LYS A 1 94 ? -7.350 -0.573 -1.022 1.00 98.69 94 LYS A N 1
ATOM 762 C CA . LYS A 1 94 ? -8.143 -0.304 0.192 1.00 98.69 94 LYS A CA 1
ATOM 763 C C . LYS A 1 94 ? -7.786 -1.251 1.340 1.00 98.69 94 LYS A C 1
ATOM 765 O O . LYS A 1 94 ? -7.644 -0.817 2.480 1.00 98.69 94 LYS A O 1
ATOM 770 N N . ILE A 1 95 ? -7.600 -2.544 1.054 1.00 98.69 95 ILE A N 1
ATOM 771 C CA . ILE A 1 95 ? -7.196 -3.528 2.071 1.00 98.69 95 ILE A CA 1
ATOM 772 C C . ILE A 1 95 ? -5.785 -3.224 2.595 1.00 98.69 95 ILE A C 1
ATOM 774 O O . ILE A 1 95 ? -5.601 -3.169 3.811 1.00 98.69 95 ILE A O 1
ATOM 778 N N . SER A 1 96 ? -4.804 -2.997 1.716 1.00 98.50 96 SER A N 1
ATOM 779 C CA . SER A 1 96 ? -3.433 -2.660 2.131 1.00 98.50 96 SER A CA 1
ATOM 780 C C . SER A 1 96 ? -3.373 -1.336 2.903 1.00 98.50 96 SER A C 1
ATOM 782 O O . SER A 1 96 ? -2.711 -1.243 3.935 1.00 98.50 96 SER A O 1
ATOM 784 N N . HIS A 1 97 ? -4.130 -0.328 2.473 1.00 98.75 97 HIS A N 1
ATOM 785 C CA . HIS A 1 97 ? -4.219 0.964 3.146 1.00 98.75 97 HIS A CA 1
ATOM 786 C C . HIS A 1 97 ? -4.861 0.842 4.536 1.00 98.75 97 HIS A C 1
ATOM 788 O O . HIS A 1 97 ? -4.379 1.418 5.516 1.00 98.75 97 HIS A O 1
ATOM 794 N N . ALA A 1 98 ? -5.896 0.009 4.667 1.00 98.69 98 ALA A N 1
ATOM 795 C CA . ALA A 1 98 ? -6.461 -0.319 5.967 1.00 98.69 98 ALA A CA 1
ATOM 796 C C . ALA A 1 98 ? -5.440 -1.013 6.875 1.00 98.69 98 ALA A C 1
ATOM 798 O O . ALA A 1 98 ? -5.301 -0.624 8.032 1.00 98.69 98 ALA A O 1
ATOM 799 N N . GLN A 1 99 ? -4.693 -1.994 6.361 1.00 98.50 99 GLN A N 1
ATOM 800 C CA . GLN A 1 99 ? -3.629 -2.672 7.111 1.00 98.50 99 GLN A CA 1
ATOM 801 C C . GLN A 1 99 ? -2.553 -1.685 7.578 1.00 98.50 99 GLN A C 1
ATOM 803 O O . GLN A 1 99 ? -2.131 -1.727 8.736 1.00 98.50 99 GLN A O 1
ATOM 808 N N . PHE A 1 100 ? -2.170 -0.743 6.716 1.00 98.50 100 PHE A N 1
ATOM 809 C CA . PHE A 1 100 ? -1.252 0.344 7.045 1.00 98.50 100 PHE A CA 1
ATOM 810 C C . PHE A 1 100 ? -1.747 1.202 8.221 1.00 98.50 100 PHE A C 1
ATOM 812 O O . PHE A 1 100 ? -0.956 1.545 9.109 1.00 98.50 100 PHE A O 1
ATOM 819 N N . HIS A 1 101 ? -3.043 1.522 8.263 1.00 98.56 101 HIS A N 1
ATOM 820 C CA . HIS A 1 101 ? -3.655 2.247 9.376 1.00 98.56 101 HIS A CA 1
ATOM 821 C C . HIS A 1 101 ? -3.802 1.399 10.642 1.00 98.56 101 HIS A C 1
ATOM 823 O O . HIS A 1 101 ? -3.545 1.901 11.737 1.00 98.56 101 HIS A O 1
ATOM 829 N N . VAL A 1 102 ? -4.171 0.122 10.519 1.00 98.31 102 VAL A N 1
ATOM 830 C CA . VAL A 1 102 ? -4.271 -0.814 11.653 1.00 98.31 102 VAL A CA 1
ATOM 831 C C . VAL A 1 102 ? -2.922 -0.962 12.347 1.00 98.31 102 VAL A C 1
ATOM 833 O O . VAL A 1 102 ? -2.864 -0.835 13.567 1.00 98.31 102 VAL A O 1
ATOM 836 N N . ALA A 1 103 ? -1.833 -1.111 11.587 1.00 97.19 103 ALA A N 1
ATOM 837 C CA . ALA A 1 103 ? -0.469 -1.171 12.124 1.00 97.19 103 ALA A CA 1
ATOM 838 C C . ALA A 1 103 ? -0.068 0.086 12.926 1.00 97.19 103 ALA A C 1
ATOM 840 O O . ALA A 1 103 ? 0.872 0.049 13.712 1.00 97.19 103 ALA A O 1
ATOM 841 N N . ARG A 1 104 ? -0.793 1.196 12.746 1.00 96.75 104 ARG A N 1
ATOM 842 C CA . ARG A 1 104 ? -0.603 2.478 13.443 1.00 96.75 104 ARG A CA 1
ATOM 843 C C . ARG A 1 104 ? -1.688 2.765 14.481 1.00 96.75 104 ARG A C 1
ATOM 845 O O . ARG A 1 104 ? -1.800 3.891 14.953 1.00 96.75 104 ARG A O 1
ATOM 852 N N . ASN A 1 105 ? -2.513 1.778 14.831 1.00 97.12 105 ASN A N 1
ATOM 853 C CA . ASN A 1 105 ? -3.663 1.928 15.730 1.00 97.12 105 ASN A CA 1
ATOM 854 C C . ASN A 1 105 ? -4.694 2.982 15.264 1.00 97.12 105 ASN A C 1
ATOM 856 O O . ASN A 1 105 ? -5.467 3.504 16.079 1.00 97.12 105 ASN A O 1
ATOM 860 N N . ASN A 1 106 ? -4.720 3.296 13.965 1.00 97.50 106 ASN A N 1
ATOM 861 C CA . ASN A 1 106 ? -5.622 4.265 13.339 1.00 97.50 106 ASN A CA 1
ATOM 862 C C . ASN A 1 106 ? -6.902 3.575 12.845 1.00 97.50 106 ASN A C 1
ATOM 864 O O . ASN A 1 106 ? -7.274 3.666 11.674 1.00 97.50 106 ASN A O 1
ATOM 868 N N . TYR A 1 107 ? -7.593 2.871 13.742 1.00 98.12 107 TYR A N 1
ATOM 869 C CA . TYR A 1 107 ? -8.749 2.039 13.392 1.00 98.12 107 TYR A CA 1
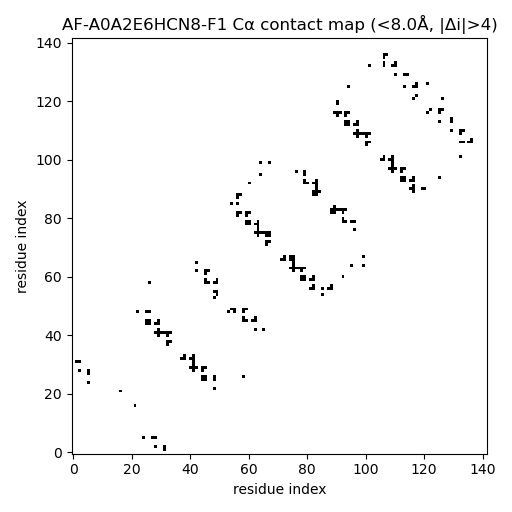ATOM 870 C C . TYR A 1 107 ? -9.892 2.828 12.735 1.00 98.12 107 TYR A C 1
ATOM 872 O O . TYR A 1 107 ? -10.519 2.332 11.803 1.00 98.12 107 TYR A O 1
ATOM 880 N N . ASN A 1 108 ? -10.093 4.089 13.134 1.00 96.75 108 ASN A N 1
ATOM 881 C CA . ASN A 1 108 ? -11.105 4.974 12.546 1.00 96.75 108 ASN A CA 1
ATOM 882 C C . ASN A 1 108 ? -10.890 5.216 11.044 1.00 96.75 108 ASN A C 1
ATOM 884 O O . ASN A 1 108 ? -11.866 5.318 10.308 1.00 96.75 108 ASN A O 1
ATOM 888 N N . LYS A 1 109 ? -9.631 5.270 10.583 1.00 97.75 109 LYS A N 1
ATOM 889 C CA . LYS A 1 109 ? -9.310 5.366 9.151 1.00 97.75 109 LYS A CA 1
ATOM 890 C C . LYS A 1 109 ? -9.373 4.000 8.452 1.00 97.75 109 LYS A C 1
ATOM 892 O O . LYS A 1 109 ? -9.755 3.923 7.293 1.00 97.75 109 LYS A O 1
ATOM 897 N N . ALA A 1 110 ? -9.030 2.913 9.148 1.00 98.56 110 ALA A N 1
ATOM 898 C CA . ALA A 1 110 ? -8.996 1.569 8.565 1.00 98.56 110 ALA A CA 1
ATOM 899 C C . ALA A 1 110 ? -10.387 0.976 8.277 1.00 98.56 110 ALA A C 1
ATOM 901 O O . ALA A 1 110 ? -10.594 0.335 7.248 1.00 98.56 110 ALA A O 1
ATOM 902 N N . LEU A 1 111 ? -11.344 1.173 9.187 1.00 98.69 111 LEU A N 1
ATOM 903 C CA . LEU A 1 111 ? -12.689 0.603 9.084 1.00 98.69 111 LEU A CA 1
ATOM 904 C C . LEU A 1 111 ? -13.462 0.991 7.812 1.00 98.69 111 LEU A C 1
ATOM 906 O O . LEU A 1 111 ? -14.001 0.078 7.183 1.00 98.69 111 LEU A O 1
ATOM 910 N N . PRO A 1 112 ? -13.547 2.273 7.398 1.00 98.62 112 PRO A N 1
ATOM 911 C CA . PRO A 1 112 ? -14.250 2.625 6.163 1.00 98.62 112 PRO A CA 1
ATOM 912 C C . PRO A 1 112 ? -13.625 1.951 4.933 1.00 98.62 112 PRO A C 1
ATOM 914 O O . PRO A 1 112 ? -14.352 1.399 4.117 1.00 98.62 112 PRO A O 1
ATOM 917 N N . LEU A 1 113 ? -12.293 1.875 4.854 1.00 98.75 113 LEU A N 1
ATOM 918 C CA . LEU A 1 113 ? -11.593 1.212 3.748 1.00 98.75 113 LEU A CA 1
ATOM 919 C C . LEU A 1 113 ? -11.933 -0.284 3.651 1.00 98.75 113 LEU A C 1
ATOM 921 O O . LEU A 1 113 ? -12.187 -0.798 2.561 1.00 98.75 113 LEU A O 1
ATOM 925 N N . LEU A 1 114 ? -11.973 -0.989 4.788 1.00 98.75 114 LEU A N 1
ATOM 926 C CA . LEU A 1 114 ? -12.336 -2.410 4.828 1.00 98.75 114 LEU A CA 1
ATOM 927 C C . LEU A 1 114 ? -13.806 -2.646 4.479 1.00 98.75 114 LEU A C 1
ATOM 929 O O . LEU A 1 114 ? -14.109 -3.602 3.765 1.00 98.75 114 LEU A O 1
ATOM 933 N N . ARG A 1 115 ? -14.711 -1.781 4.949 1.00 98.69 115 ARG A N 1
ATOM 934 C CA . ARG A 1 115 ? -16.141 -1.850 4.608 1.00 98.69 115 ARG A CA 1
ATOM 935 C C . ARG A 1 115 ? -16.358 -1.641 3.116 1.00 98.69 115 ARG A C 1
ATOM 937 O O . ARG A 1 115 ? -17.052 -2.440 2.496 1.00 98.69 115 ARG A O 1
ATOM 944 N N . ASP A 1 116 ? -15.702 -0.643 2.534 1.00 98.38 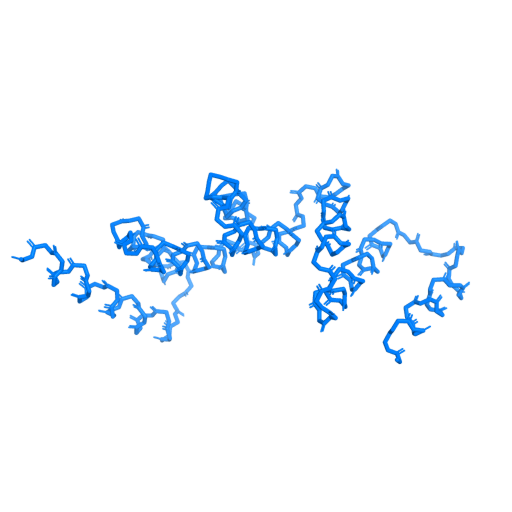116 ASP A N 1
ATOM 945 C CA . ASP A 1 116 ? -15.762 -0.372 1.100 1.00 98.38 116 ASP A CA 1
ATOM 946 C C . ASP A 1 116 ? -15.204 -1.536 0.274 1.00 98.38 116 ASP A C 1
ATOM 948 O O . ASP A 1 116 ? -15.826 -1.973 -0.697 1.00 98.38 116 ASP A O 1
ATOM 952 N N . ALA A 1 117 ? -14.043 -2.073 0.664 1.00 98.12 117 ALA A N 1
ATOM 953 C CA . ALA A 1 117 ? -13.444 -3.226 -0.003 1.00 98.12 117 ALA A CA 1
ATOM 954 C C . ALA A 1 117 ? -14.371 -4.452 0.045 1.00 98.12 117 ALA A C 1
ATOM 956 O O . ALA A 1 117 ? -14.561 -5.119 -0.976 1.00 98.12 117 ALA A O 1
ATOM 957 N N . GLN A 1 118 ? -14.978 -4.716 1.206 1.00 98.25 118 GLN A N 1
ATOM 958 C CA . GLN A 1 118 ? -15.914 -5.820 1.406 1.00 98.25 118 GLN A CA 1
ATOM 959 C C . GLN A 1 118 ? -17.215 -5.628 0.620 1.00 98.25 118 GLN A C 1
ATOM 961 O O . GLN A 1 118 ? -17.709 -6.588 0.036 1.00 98.25 118 GLN A O 1
ATOM 966 N N . ALA A 1 119 ? -17.750 -4.408 0.556 1.00 98.19 119 ALA A N 1
ATOM 967 C CA . ALA A 1 119 ? -18.950 -4.099 -0.218 1.00 98.19 119 ALA A CA 1
ATOM 968 C C . ALA A 1 119 ? -18.717 -4.279 -1.725 1.00 98.19 119 ALA A C 1
ATOM 970 O O . ALA A 1 119 ? -19.564 -4.832 -2.424 1.00 98.19 119 ALA A O 1
ATOM 971 N N . LYS A 1 120 ? -17.552 -3.851 -2.228 1.00 97.06 120 LYS A N 1
ATOM 972 C CA .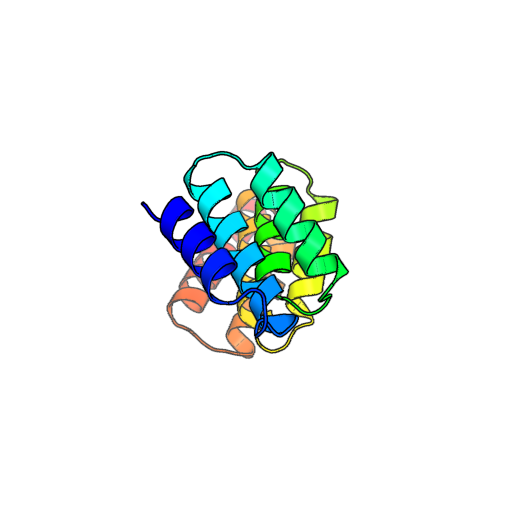 LYS A 1 120 ? -17.216 -3.953 -3.654 1.00 97.06 120 LYS A CA 1
ATOM 973 C C . LYS A 1 120 ? -16.876 -5.379 -4.079 1.00 97.06 120 LYS A C 1
ATOM 975 O O . LYS A 1 120 ? -17.239 -5.801 -5.177 1.00 97.06 120 LYS A O 1
ATOM 980 N N . ARG A 1 121 ? -16.158 -6.128 -3.240 1.00 97.31 121 ARG A N 1
ATOM 981 C CA . ARG A 1 121 ? -15.800 -7.523 -3.518 1.00 97.31 121 ARG A CA 1
ATOM 982 C C . ARG A 1 121 ? -15.785 -8.340 -2.225 1.00 97.31 121 ARG A C 1
ATOM 984 O O . ARG A 1 121 ? -14.719 -8.476 -1.619 1.00 97.31 121 ARG A O 1
ATOM 991 N N . PRO A 1 122 ? -16.930 -8.932 -1.847 1.00 97.62 122 PRO A N 1
ATOM 992 C CA . PRO A 1 122 ? -17.044 -9.706 -0.621 1.00 97.62 122 PRO A CA 1
ATOM 993 C C . PRO A 1 122 ? -16.060 -10.872 -0.585 1.00 97.62 122 PRO A C 1
ATOM 995 O O . PRO A 1 122 ? -15.969 -11.659 -1.534 1.00 97.62 122 PRO A O 1
ATOM 998 N N . ARG A 1 123 ? -15.313 -10.987 0.513 1.00 97.19 123 ARG A N 1
ATOM 999 C CA . ARG A 1 123 ? -14.414 -12.115 0.776 1.00 97.19 123 ARG A CA 1
ATOM 1000 C C . ARG A 1 123 ? -14.443 -12.464 2.257 1.00 97.19 123 ARG A C 1
ATOM 1002 O O . ARG A 1 123 ? -14.397 -11.578 3.105 1.00 97.19 123 ARG A O 1
ATOM 1009 N N . GLU A 1 124 ? -14.461 -13.755 2.567 1.00 97.88 124 GLU A N 1
ATOM 1010 C CA . GLU A 1 124 ? -14.535 -14.239 3.951 1.00 97.88 124 GLU A CA 1
ATOM 1011 C C . GLU A 1 124 ? -13.370 -13.718 4.809 1.00 97.88 124 GLU A C 1
ATOM 1013 O O . GLU A 1 124 ? -13.570 -13.192 5.899 1.00 97.88 124 GLU A O 1
ATOM 1018 N N . ASN A 1 125 ? -12.144 -13.761 4.281 1.00 96.81 125 ASN A N 1
ATOM 1019 C CA . ASN A 1 125 ? -10.964 -13.268 4.991 1.00 96.81 125 ASN A CA 1
ATOM 1020 C C . ASN A 1 125 ? -11.008 -11.754 5.269 1.00 96.81 125 ASN A C 1
ATOM 1022 O O . ASN A 1 125 ? -10.538 -11.309 6.314 1.00 96.81 125 ASN A O 1
ATOM 1026 N N . VAL A 1 126 ? -11.581 -10.960 4.360 1.00 97.56 126 VAL A N 1
ATOM 1027 C CA . VAL A 1 126 ? -11.741 -9.511 4.549 1.00 97.56 126 VAL A CA 1
ATOM 1028 C C . VAL A 1 126 ? -12.807 -9.233 5.604 1.00 97.56 126 VAL A C 1
ATOM 1030 O O . VAL A 1 126 ? -12.581 -8.390 6.468 1.00 97.56 126 VAL A O 1
ATOM 1033 N N . GLN A 1 127 ? -13.915 -9.982 5.609 1.00 98.44 127 GLN A N 1
ATOM 1034 C CA . GLN A 1 127 ? -14.937 -9.870 6.652 1.00 98.44 127 GLN A CA 1
ATOM 1035 C C . GLN A 1 127 ? -14.382 -10.214 8.038 1.00 98.44 127 GLN A C 1
ATOM 1037 O O . GLN A 1 127 ? -14.618 -9.487 9.003 1.00 98.44 127 GLN A O 1
ATOM 1042 N N . GLN A 1 128 ? -13.621 -11.305 8.148 1.00 98.56 128 GLN A N 1
ATOM 1043 C CA . GLN A 1 128 ? -12.980 -11.698 9.402 1.00 98.56 128 GLN A CA 1
ATOM 1044 C C . GLN A 1 128 ? -12.019 -10.617 9.898 1.00 98.56 128 GLN A C 1
ATOM 1046 O O . GLN A 1 128 ? -12.044 -10.268 11.080 1.00 98.56 128 GLN A O 1
ATOM 1051 N N . TYR A 1 129 ? -11.215 -10.053 8.995 1.00 98.38 129 TYR A N 1
ATOM 1052 C CA . TYR A 1 129 ? -10.299 -8.972 9.334 1.00 98.38 129 TYR A CA 1
ATOM 1053 C C . TYR A 1 129 ? -11.043 -7.700 9.763 1.00 98.38 129 TYR A C 1
ATOM 1055 O O . TYR A 1 129 ? -10.719 -7.130 10.803 1.00 98.38 129 TYR A O 1
ATOM 1063 N N . LEU A 1 130 ? -12.098 -7.303 9.045 1.00 98.62 130 LEU A N 1
ATOM 1064 C CA . LEU A 1 130 ? -12.974 -6.194 9.429 1.00 98.62 130 LEU A CA 1
ATOM 1065 C C . LEU A 1 130 ? -13.533 -6.387 10.847 1.00 98.62 130 LEU A C 1
ATOM 1067 O O . LEU A 1 130 ? -13.388 -5.497 11.682 1.00 98.62 130 LEU A O 1
ATOM 1071 N N . ASN A 1 131 ? -14.073 -7.568 11.158 1.00 98.50 131 ASN A N 1
ATOM 1072 C CA . ASN A 1 131 ? -14.611 -7.874 12.487 1.00 98.50 131 ASN A CA 1
ATOM 1073 C C . ASN A 1 131 ? -13.542 -7.761 13.593 1.00 98.50 131 ASN A C 1
ATOM 1075 O O . ASN A 1 131 ? -13.843 -7.330 14.707 1.00 98.50 131 ASN A O 1
ATOM 1079 N N . GLN A 1 132 ? -12.295 -8.160 13.317 1.00 98.25 132 GLN A N 1
ATOM 1080 C CA . GLN A 1 132 ? -11.182 -8.012 14.263 1.00 98.25 132 GLN A CA 1
ATOM 1081 C C . GLN A 1 132 ? -10.846 -6.537 14.500 1.00 98.25 132 GLN A C 1
ATOM 1083 O O . GLN A 1 132 ? -10.731 -6.113 15.650 1.00 98.25 132 GLN A O 1
ATOM 1088 N N . VAL A 1 133 ? -10.747 -5.744 13.432 1.00 98.31 133 VAL A N 1
ATOM 1089 C CA . VAL A 1 133 ? -10.455 -4.307 13.522 1.00 98.31 133 VAL A CA 1
ATOM 1090 C C . VAL A 1 133 ? -11.576 -3.560 14.251 1.00 98.31 133 VAL A C 1
ATOM 1092 O O . VAL A 1 133 ? -11.292 -2.672 15.050 1.00 98.31 133 VAL A O 1
ATOM 1095 N N . GLU A 1 134 ? -12.840 -3.950 14.066 1.00 98.12 134 GLU A N 1
ATOM 1096 C CA . GLU A 1 134 ? -13.971 -3.372 14.806 1.00 98.12 134 GLU A CA 1
ATOM 1097 C C . GLU A 1 134 ? -13.894 -3.648 16.310 1.00 98.12 134 GLU A C 1
ATOM 1099 O O . GLU A 1 134 ? -14.167 -2.753 17.111 1.00 98.12 134 GLU A O 1
ATOM 1104 N N . LYS A 1 135 ? -13.495 -4.860 16.715 1.00 97.69 135 LYS A N 1
ATOM 1105 C CA . LYS A 1 135 ? -13.271 -5.180 18.135 1.00 97.69 135 LYS A CA 1
ATOM 1106 C C . LYS A 1 135 ? -12.155 -4.320 18.725 1.00 97.69 135 LYS A C 1
ATOM 1108 O O . LYS A 1 135 ? -12.344 -3.750 19.793 1.00 97.69 135 LYS A O 1
ATOM 1113 N N . LEU A 1 136 ? -11.032 -4.184 18.018 1.00 96.94 136 LEU A N 1
ATOM 1114 C CA . LEU A 1 136 ? -9.908 -3.345 18.453 1.00 96.94 136 LEU A CA 1
ATOM 1115 C C . LEU A 1 136 ? -10.297 -1.865 18.566 1.00 96.94 136 LEU A C 1
ATOM 1117 O O . LEU A 1 136 ? -9.882 -1.192 19.505 1.00 96.94 136 LEU A O 1
ATOM 1121 N N . ALA A 1 137 ? -11.117 -1.365 17.638 1.00 96.81 137 ALA A N 1
ATOM 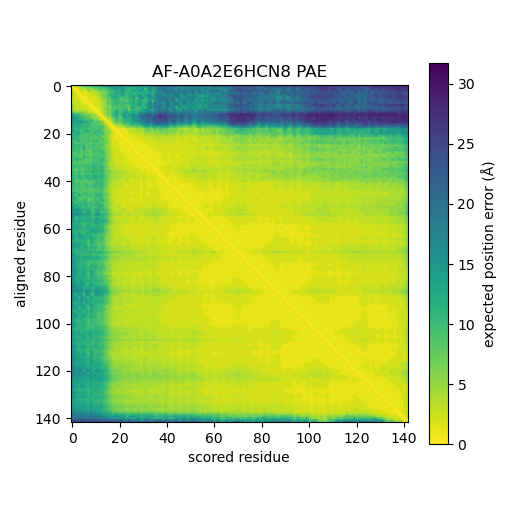1122 C CA . ALA A 1 137 ? -11.613 0.006 17.676 1.00 96.81 137 ALA A CA 1
ATOM 1123 C C . ALA A 1 137 ? -12.472 0.273 18.920 1.00 96.81 137 ALA A C 1
ATOM 1125 O O . ALA A 1 137 ? -12.292 1.305 19.559 1.00 96.81 137 ALA A O 1
ATOM 1126 N N . LYS A 1 138 ? -13.362 -0.665 19.280 1.00 95.69 138 LYS A N 1
ATOM 1127 C CA . LYS A 1 138 ? -14.193 -0.570 20.493 1.00 95.69 138 LYS A CA 1
ATOM 1128 C C . LYS A 1 138 ? -13.340 -0.576 21.759 1.00 95.69 138 LYS A C 1
ATOM 1130 O O . LYS A 1 138 ? -13.454 0.338 22.556 1.00 95.69 138 LYS A O 1
ATOM 1135 N N . LEU A 1 139 ? -12.410 -1.527 21.869 1.00 94.44 139 LEU A N 1
ATOM 1136 C CA . LEU A 1 139 ? -11.517 -1.647 23.029 1.00 94.44 139 LEU A CA 1
ATOM 1137 C C . LEU A 1 139 ? -10.632 -0.416 23.270 1.00 94.44 139 LEU A C 1
ATOM 1139 O O . LEU A 1 139 ? -10.155 -0.231 24.379 1.00 94.44 139 LEU A O 1
ATOM 1143 N N . LYS A 1 140 ? -10.351 0.386 22.236 1.00 89.31 140 LYS A N 1
ATOM 1144 C CA . LYS A 1 140 ? -9.574 1.630 22.358 1.00 89.31 140 LYS A CA 1
ATOM 1145 C C . LYS A 1 140 ? -10.442 2.842 22.730 1.00 89.31 140 LYS A C 1
ATOM 1147 O O . LYS A 1 140 ? -9.894 3.879 23.094 1.00 89.31 140 LYS A O 1
ATOM 1152 N N . ALA A 1 141 ? -11.755 2.749 22.534 1.00 81.94 141 ALA A N 1
ATOM 1153 C CA . ALA A 1 141 ? -12.701 3.815 22.846 1.00 81.94 141 ALA A CA 1
ATOM 1154 C C . ALA A 1 141 ? -13.214 3.752 24.296 1.00 81.94 141 ALA A C 1
ATOM 1156 O O . ALA A 1 141 ? -13.695 4.772 24.789 1.00 81.94 141 ALA A O 1
ATOM 1157 N N . ASP A 1 142 ? -13.100 2.581 24.930 1.00 66.38 142 ASP A N 1
ATOM 1158 C CA . ASP A 1 142 ? -13.361 2.330 26.354 1.00 66.38 142 ASP A CA 1
ATOM 1159 C C . ASP A 1 142 ? -12.143 2.701 27.224 1.00 66.38 142 ASP A C 1
ATOM 1161 O O . ASP A 1 142 ? -12.357 3.219 28.345 1.00 66.38 142 ASP A O 1
#

Radius of gyration: 17.69 Å; Cα contacts (8 Å, |Δi|>4): 145; chains: 1; bounding box: 40×28×58 Å

Nearest PDB structures (foldseek):
  1na0-assembly1_A  TM=8.008E-01  e=6.948E-04  unidentified
  5hrz-assembly1_A  TM=8.144E-01  e=1.530E-03  synthetic construct
  8dth-assembly1_A  TM=8.151E-01  e=5.25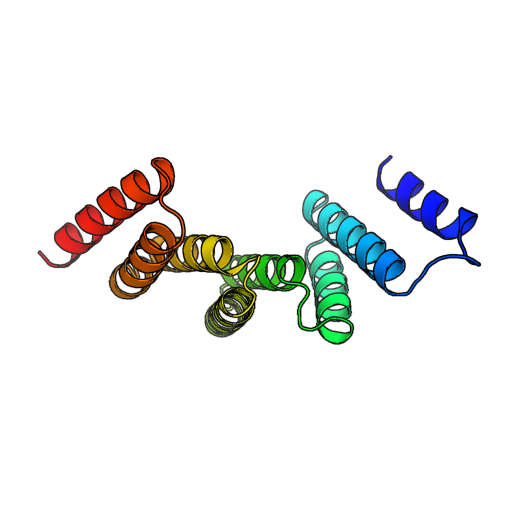5E-03  Arabidopsis thaliana
  7axy-assembly1_B  TM=7.727E-01  e=2.427E-02  Shigella flexneri
  7azv-assembly1_B  TM=7.866E-01  e=3.784E-02  Shigella flexneri

Sequence (142 aa):
YASALLETIREIRKGEFKEKDKLKVLQLEARLLFAKGEEVGAVSRLEEIVEKDPLDGESILLLADYYGRNEKTEKAELFYQRAEQIDLFEVRAKISHAQFHVARNNYNKALPLLRDAQAKRPRENVQQYLNQVEKLAKLKAD